Protein AF-A0A2A8BXL4-F1 (afdb_monomer)

Solvent-accessible surface area (backbone atoms only — not comparable to full-atom values): 6662 Å² total; per-residue (Å²): 136,81,82,76,71,49,46,79,41,78,58,90,95,38,39,34,41,18,35,60,95,62,76,35,41,74,44,56,43,81,43,79,57,96,92,36,41,37,40,16,32,60,93,62,76,15,30,50,45,57,43,79,42,78,59,90,93,39,39,36,39,16,33,60,94,62,78,19,32,52,44,52,44,79,40,78,60,90,96,37,39,37,40,15,34,60,93,64,78,20,31,51,45,55,42,82,42,80,56,97,91,45,68,33,41,17,32,70,88,68,87,21,34,50,77,51,115

Organism: NCBI:txid64104

InterPro domains:
  IPR018337 Cell wall/choline-binding repeat [PF01473] (6-20)
  IPR018337 Cell wall/choline-binding repeat [PF01473] (94-108)
  IPR018337 Cell wall/choline-binding repeat [PF19127] (28-74)

Radius of gyration: 16.77 Å; Cα contacts (8 Å, |Δi|>4): 230; c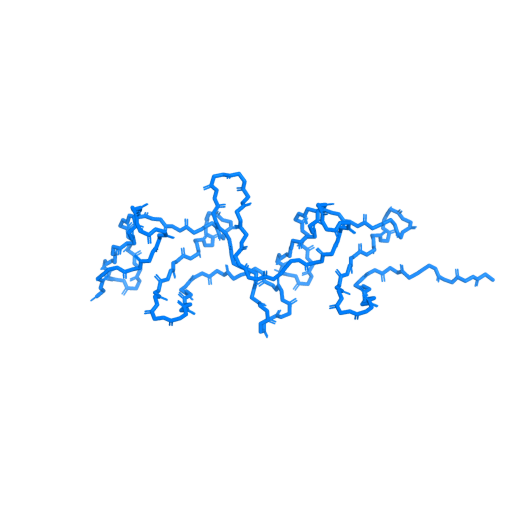hains: 1; bounding box: 46×26×51 Å

Mean predicted aligned error: 4.94 Å

Structure (mmCIF, N/CA/C/O backbone):
data_AF-A0A2A8BXL4-F1
#
_entry.id   AF-A0A2A8BXL4-F1
#
loop_
_atom_site.group_PDB
_atom_site.id
_atom_site.type_symbol
_atom_site.label_atom_id
_atom_site.label_alt_id
_atom_site.label_comp_id
_atom_site.label_asym_id
_atom_site.label_entity_id
_atom_site.label_seq_id
_atom_site.pdbx_PDB_ins_code
_atom_site.Cartn_x
_atom_site.Cartn_y
_atom_site.Cartn_z
_atom_site.occupancy
_atom_site.B_iso_or_equiv
_atom_site.auth_seq_id
_atom_site.auth_comp_id
_atom_site.auth_asym_id
_atom_site.auth_atom_id
_atom_site.pdbx_PDB_model_num
ATOM 1 N N . GLY A 1 1 ? 27.158 -4.144 -26.415 1.00 42.59 1 GLY A N 1
ATOM 2 C CA . GLY A 1 1 ? 26.021 -4.857 -25.809 1.00 42.59 1 GLY A CA 1
ATOM 3 C C . GLY A 1 1 ? 25.662 -4.141 -24.533 1.00 42.59 1 GLY A C 1
ATOM 4 O O . GLY A 1 1 ? 26.537 -4.004 -23.693 1.00 42.59 1 GLY A O 1
ATOM 5 N N . GLY A 1 2 ? 24.457 -3.581 -24.437 1.00 57.12 2 GLY A N 1
ATOM 6 C CA . GLY A 1 2 ? 24.004 -2.884 -23.232 1.00 57.12 2 GLY A CA 1
ATOM 7 C C . GLY A 1 2 ? 23.319 -3.870 -22.295 1.00 57.12 2 GLY A C 1
ATOM 8 O O . GLY A 1 2 ? 22.450 -4.612 -22.744 1.00 57.12 2 GLY A O 1
ATOM 9 N N . ALA A 1 3 ? 23.718 -3.898 -21.024 1.00 63.38 3 ALA A N 1
ATOM 10 C CA . ALA A 1 3 ? 22.975 -4.631 -20.007 1.00 63.38 3 ALA A CA 1
ATOM 11 C C . ALA A 1 3 ? 21.567 -4.023 -19.895 1.00 63.38 3 ALA A C 1
ATOM 13 O O . ALA A 1 3 ? 21.428 -2.805 -19.752 1.00 63.38 3 ALA A O 1
ATOM 14 N N . MET A 1 4 ? 20.527 -4.852 -20.009 1.00 73.25 4 MET A N 1
ATOM 15 C CA . MET A 1 4 ? 19.163 -4.412 -19.722 1.00 73.25 4 MET A CA 1
ATOM 16 C C . MET A 1 4 ? 19.070 -4.043 -18.244 1.00 73.25 4 MET A C 1
ATOM 18 O O . MET A 1 4 ? 19.580 -4.761 -17.387 1.00 73.25 4 MET A O 1
ATOM 22 N N . LYS A 1 5 ? 18.432 -2.910 -17.948 1.00 74.56 5 LYS A N 1
ATOM 23 C CA . LYS A 1 5 ? 18.159 -2.518 -16.569 1.00 74.56 5 LYS A CA 1
ATOM 24 C C . LYS A 1 5 ? 17.041 -3.414 -16.041 1.00 74.56 5 LYS A C 1
ATOM 26 O O . LYS A 1 5 ? 15.958 -3.432 -16.615 1.00 74.56 5 LYS A O 1
ATOM 31 N N . THR A 1 6 ? 17.322 -4.159 -14.987 1.00 85.62 6 THR A N 1
ATOM 32 C CA . THR A 1 6 ? 16.349 -4.950 -14.230 1.00 85.62 6 THR A CA 1
ATOM 33 C C . THR A 1 6 ? 16.171 -4.316 -12.849 1.00 85.62 6 THR A C 1
ATOM 35 O O . THR A 1 6 ? 16.920 -3.398 -12.504 1.00 85.62 6 THR A O 1
ATOM 38 N N . ASP A 1 7 ? 15.170 -4.759 -12.084 1.00 93.75 7 ASP A N 1
ATOM 39 C CA . ASP A 1 7 ? 14.817 -4.225 -10.759 1.00 93.75 7 ASP A CA 1
ATOM 40 C C . ASP A 1 7 ? 14.119 -2.845 -10.815 1.00 93.75 7 ASP A C 1
ATOM 42 O O . ASP A 1 7 ? 13.575 -2.423 -11.846 1.00 93.75 7 ASP A O 1
ATOM 46 N N . TRP A 1 8 ? 14.055 -2.157 -9.677 1.00 95.94 8 TRP A N 1
ATOM 47 C CA . TRP A 1 8 ? 13.452 -0.844 -9.531 1.00 95.94 8 TRP A CA 1
ATOM 48 C C . TRP A 1 8 ? 14.078 0.194 -10.470 1.00 95.94 8 TRP A C 1
ATOM 50 O O . TRP A 1 8 ? 15.280 0.476 -10.467 1.00 95.94 8 TRP A O 1
ATOM 60 N N . LEU A 1 9 ? 13.219 0.849 -11.241 1.00 95.50 9 LEU A N 1
ATOM 61 C CA . LEU A 1 9 ? 13.558 1.945 -12.131 1.00 95.50 9 LEU A CA 1
ATOM 62 C C . LEU A 1 9 ? 12.814 3.204 -11.693 1.00 95.50 9 LEU A C 1
ATOM 64 O O . LEU A 1 9 ? 11.594 3.276 -11.800 1.00 95.50 9 LEU A O 1
ATOM 68 N N . LYS A 1 10 ? 13.556 4.234 -11.285 1.00 95.69 10 LYS A N 1
ATOM 69 C CA . LYS A 1 10 ? 13.016 5.591 -11.184 1.00 95.69 10 LYS A CA 1
ATOM 70 C C . LYS A 1 10 ? 13.058 6.272 -12.551 1.00 95.69 10 LYS A C 1
ATOM 72 O O . LYS A 1 10 ? 14.127 6.358 -13.159 1.00 95.69 10 LYS A O 1
ATOM 77 N N . TYR A 1 11 ? 11.916 6.768 -13.015 1.00 94.50 11 TYR A N 1
ATOM 78 C CA . TYR A 1 11 ? 11.798 7.573 -14.229 1.00 94.50 11 TYR A CA 1
ATOM 79 C C . TYR A 1 11 ? 10.893 8.780 -13.9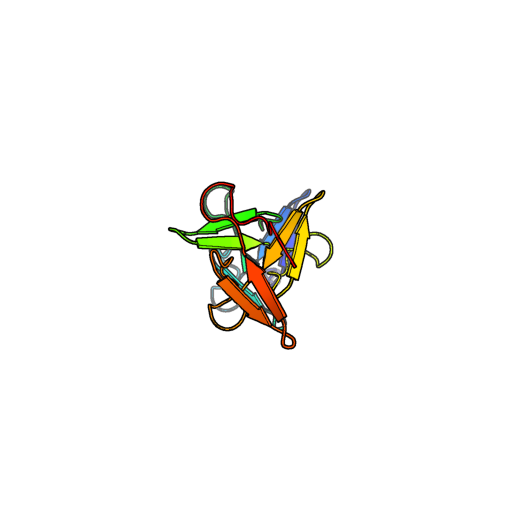58 1.00 94.50 11 TYR A C 1
ATOM 81 O O . TYR A 1 11 ? 9.695 8.639 -13.703 1.00 94.50 11 TYR A O 1
ATOM 89 N N . GLY A 1 12 ? 11.494 9.974 -13.978 1.00 94.94 12 GLY A N 1
ATOM 90 C CA . GLY A 1 12 ? 10.869 11.183 -13.444 1.00 94.94 12 GLY A CA 1
ATOM 91 C C . GLY A 1 12 ? 10.614 11.045 -11.941 1.00 94.94 12 GLY A C 1
ATOM 92 O O . GLY A 1 12 ? 11.511 10.681 -11.176 1.00 94.94 12 GLY A O 1
ATOM 93 N N . GLU A 1 13 ? 9.378 11.308 -11.528 1.00 94.25 13 GLU A N 1
ATOM 94 C CA . GLU A 1 13 ? 8.926 11.168 -10.137 1.00 94.25 13 GLU A CA 1
ATOM 95 C C . GLU A 1 13 ? 8.403 9.759 -9.817 1.00 94.25 13 GLU A C 1
ATOM 97 O O . GLU A 1 13 ? 8.238 9.410 -8.651 1.00 94.25 13 GLU A O 1
ATOM 102 N N . ASN A 1 14 ? 8.199 8.925 -10.841 1.00 96.69 14 ASN A N 1
ATOM 103 C CA . ASN A 1 14 ? 7.575 7.616 -10.703 1.00 96.69 14 ASN A CA 1
ATOM 104 C C . ASN A 1 14 ? 8.608 6.495 -10.575 1.00 96.69 14 ASN A C 1
ATOM 106 O O . ASN A 1 14 ? 9.682 6.527 -11.186 1.00 96.69 14 ASN A O 1
ATOM 110 N N . TRP A 1 15 ? 8.233 5.466 -9.821 1.00 97.94 15 TRP A N 1
ATOM 111 C CA . TRP A 1 15 ? 8.959 4.205 -9.735 1.00 97.94 15 TRP A CA 1
ATOM 112 C C . TRP A 1 15 ? 8.265 3.129 -10.557 1.00 97.94 15 TRP A C 1
ATOM 114 O O . TRP A 1 15 ? 7.044 3.079 -10.618 1.00 97.94 15 TRP A O 1
ATOM 124 N N . TYR A 1 16 ? 9.052 2.256 -11.165 1.00 97.56 16 TYR A N 1
ATOM 125 C CA . TYR A 1 16 ? 8.613 1.109 -11.949 1.00 97.56 16 TYR A CA 1
ATOM 126 C C . TYR A 1 16 ? 9.453 -0.095 -11.542 1.00 97.56 16 TYR A C 1
ATOM 128 O O 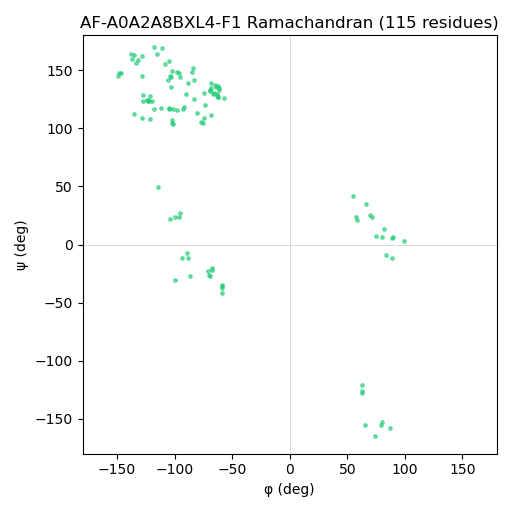. TYR A 1 16 ? 10.534 0.072 -10.978 1.00 97.56 16 TYR A O 1
ATOM 136 N N . TYR A 1 17 ? 8.997 -1.300 -11.868 1.00 97.25 17 TYR A N 1
ATOM 137 C CA . TYR A 1 17 ? 9.777 -2.512 -11.642 1.00 97.25 17 TYR A CA 1
ATOM 138 C C . TYR A 1 17 ? 9.969 -3.279 -12.948 1.00 97.25 17 TYR A C 1
ATOM 140 O O . TYR A 1 17 ? 8.985 -3.613 -13.615 1.00 97.25 17 TYR A O 1
ATOM 148 N N . LEU A 1 18 ? 11.226 -3.539 -13.313 1.00 95.62 18 LEU A N 1
ATOM 149 C CA . LEU A 1 18 ? 11.602 -4.287 -14.511 1.00 95.62 18 LEU A CA 1
ATOM 150 C C . LEU A 1 18 ? 11.976 -5.722 -14.125 1.00 95.62 18 LEU A C 1
ATOM 152 O O . LEU A 1 18 ? 12.933 -5.952 -13.389 1.00 95.62 18 LEU A O 1
ATOM 156 N N . ASP A 1 19 ? 11.206 -6.692 -14.609 1.00 90.81 19 ASP A N 1
ATOM 157 C CA . ASP A 1 19 ? 11.358 -8.102 -14.255 1.00 90.81 19 ASP A CA 1
ATOM 158 C C . ASP A 1 19 ? 12.484 -8.752 -15.056 1.00 90.81 19 ASP A C 1
ATOM 160 O O . ASP A 1 19 ? 12.389 -8.931 -16.272 1.00 90.81 19 ASP A O 1
ATOM 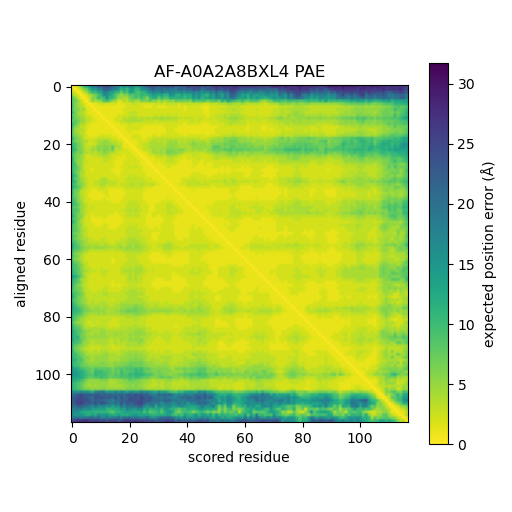164 N N . GLU A 1 20 ? 13.550 -9.128 -14.357 1.00 88.25 20 GLU A N 1
ATOM 165 C CA . GLU A 1 20 ? 14.696 -9.828 -14.930 1.00 88.25 20 GLU A CA 1
ATOM 166 C C . GLU A 1 20 ? 14.310 -11.157 -15.580 1.00 88.25 20 GLU A C 1
ATOM 168 O O . GLU A 1 20 ? 14.749 -11.446 -16.694 1.00 88.25 20 GLU A O 1
ATOM 173 N N . ALA A 1 21 ? 13.423 -11.930 -14.946 1.00 86.75 21 ALA A N 1
ATOM 174 C CA . ALA A 1 21 ? 12.985 -13.222 -15.468 1.00 86.75 21 ALA A CA 1
ATOM 175 C C . ALA A 1 21 ? 12.153 -13.081 -16.753 1.00 86.75 21 ALA A C 1
ATOM 177 O O . ALA A 1 21 ? 12.041 -14.030 -17.529 1.00 86.75 21 ALA A O 1
ATOM 178 N N . ALA A 1 22 ? 11.597 -11.892 -17.000 1.00 86.69 22 ALA A N 1
ATOM 179 C CA . ALA A 1 22 ? 10.862 -11.550 -18.211 1.00 86.69 22 ALA A CA 1
ATOM 180 C C . ALA A 1 22 ? 11.679 -10.668 -19.175 1.00 86.69 22 ALA A C 1
ATOM 182 O O . ALA A 1 22 ? 11.103 -9.952 -19.994 1.00 86.69 22 ALA A O 1
ATOM 183 N N . GLY A 1 23 ? 13.013 -10.682 -19.074 1.00 85.62 23 GLY A N 1
ATOM 184 C CA . GLY A 1 23 ? 13.889 -9.939 -19.982 1.00 85.62 23 GLY A CA 1
ATOM 185 C C . GLY A 1 23 ? 13.760 -8.418 -19.852 1.00 85.62 23 GLY A C 1
ATOM 186 O O . GLY A 1 23 ? 13.831 -7.707 -20.850 1.00 85.62 23 GLY A O 1
ATOM 187 N N . GLY A 1 24 ? 13.516 -7.913 -18.640 1.00 86.62 24 GLY A N 1
ATOM 188 C CA . GLY A 1 24 ? 13.348 -6.485 -18.363 1.00 86.62 24 GLY A CA 1
ATOM 189 C C . GLY A 1 24 ? 11.947 -5.949 -18.665 1.00 86.62 24 GLY A C 1
ATOM 190 O O . GLY A 1 24 ? 11.758 -4.733 -18.705 1.00 86.62 24 GLY A O 1
ATOM 191 N N . ALA A 1 25 ? 10.952 -6.818 -18.878 1.00 90.19 25 ALA A N 1
ATOM 192 C CA . ALA A 1 25 ? 9.571 -6.382 -19.043 1.00 90.19 25 ALA A CA 1
ATOM 193 C C . ALA A 1 25 ? 9.058 -5.690 -17.769 1.00 90.19 25 ALA A C 1
ATOM 195 O O . ALA A 1 25 ? 9.269 -6.152 -16.646 1.00 90.19 25 ALA A O 1
ATOM 196 N N . MET A 1 26 ? 8.353 -4.576 -17.946 1.00 94.00 26 MET A N 1
ATOM 197 C CA . MET A 1 26 ? 7.770 -3.824 -16.838 1.00 94.00 26 MET A CA 1
ATOM 198 C C . MET A 1 26 ? 6.617 -4.600 -16.190 1.00 94.00 26 MET A C 1
ATOM 200 O O . MET A 1 26 ? 5.713 -5.076 -16.879 1.00 94.00 26 MET A O 1
ATOM 204 N N . LYS A 1 27 ? 6.621 -4.693 -14.857 1.00 96.38 27 LYS A N 1
ATOM 205 C CA . LYS A 1 27 ? 5.548 -5.334 -14.086 1.00 96.38 27 LYS A CA 1
ATOM 206 C C . LYS A 1 27 ? 4.389 -4.386 -13.813 1.00 96.38 27 LYS A C 1
ATOM 208 O O . LYS A 1 27 ? 4.559 -3.181 -13.651 1.00 96.38 27 LYS A O 1
ATOM 213 N N . THR A 1 28 ? 3.210 -4.979 -13.678 1.00 97.50 28 THR A N 1
ATOM 214 C CA . THR A 1 28 ? 1.982 -4.337 -13.202 1.00 97.50 28 THR A CA 1
ATOM 215 C C . THR A 1 28 ? 1.308 -5.229 -12.159 1.00 97.50 28 THR A C 1
ATOM 217 O O . THR A 1 28 ? 1.477 -6.448 -12.192 1.00 97.50 28 THR A O 1
ATOM 220 N N . GLY A 1 29 ? 0.499 -4.643 -11.281 1.00 98.00 29 GLY A N 1
ATOM 221 C CA . GLY A 1 29 ? -0.194 -5.325 -10.192 1.00 98.00 29 GLY A CA 1
ATOM 222 C C . GLY A 1 29 ? 0.646 -5.432 -8.920 1.00 98.00 29 GLY A C 1
ATOM 223 O O . GLY A 1 29 ? 1.569 -4.651 -8.693 1.00 98.00 29 GLY A O 1
ATOM 224 N N . TRP A 1 30 ? 0.300 -6.394 -8.067 1.00 98.00 30 TRP A N 1
ATOM 225 C CA . TRP A 1 30 ? 1.021 -6.659 -6.825 1.00 98.00 30 TRP A CA 1
ATOM 226 C C . TRP A 1 30 ? 2.418 -7.229 -7.090 1.00 98.00 30 TRP A C 1
ATOM 228 O O . TRP A 1 30 ? 2.582 -8.169 -7.867 1.00 98.00 30 TRP A O 1
ATOM 238 N N . LEU A 1 31 ? 3.413 -6.695 -6.389 1.00 97.69 31 LEU A N 1
ATOM 239 C CA . LEU A 1 31 ? 4.804 -7.134 -6.435 1.00 97.69 31 LEU A CA 1
ATOM 240 C C . LEU A 1 31 ? 5.301 -7.402 -5.018 1.00 97.69 31 LEU A C 1
ATOM 242 O O . LEU A 1 31 ? 5.207 -6.525 -4.163 1.00 97.69 31 LEU A O 1
ATOM 246 N N . LYS A 1 32 ? 5.884 -8.580 -4.786 1.00 96.75 32 LYS A N 1
ATOM 247 C CA . LYS A 1 32 ? 6.629 -8.875 -3.560 1.00 96.75 32 LYS A CA 1
ATOM 248 C C . LYS A 1 32 ? 8.121 -8.850 -3.860 1.00 96.75 32 LYS A C 1
ATOM 250 O O . LYS A 1 32 ? 8.600 -9.675 -4.630 1.00 96.75 32 LYS A O 1
ATOM 255 N N . THR A 1 33 ? 8.850 -7.929 -3.244 1.00 95.06 33 THR A N 1
ATOM 256 C CA . THR A 1 33 ? 10.310 -7.820 -3.370 1.00 95.06 33 THR A CA 1
ATOM 257 C C . THR A 1 33 ? 10.906 -7.281 -2.073 1.00 95.06 33 THR A C 1
ATOM 259 O O . THR A 1 33 ? 10.240 -6.555 -1.339 1.00 95.06 33 THR A O 1
ATOM 262 N N . GLY A 1 34 ? 12.126 -7.699 -1.726 1.00 93.00 34 GLY A N 1
ATOM 263 C CA . GLY A 1 34 ? 12.786 -7.268 -0.484 1.00 93.00 34 GLY A CA 1
ATOM 264 C C . GLY A 1 34 ? 12.006 -7.585 0.803 1.00 93.00 34 GLY A C 1
ATOM 265 O O . GLY A 1 34 ? 12.173 -6.900 1.803 1.00 93.00 34 GLY A O 1
ATOM 266 N N . GLY A 1 35 ? 11.116 -8.584 0.776 1.00 94.88 35 GLY A N 1
ATOM 267 C CA . GLY A 1 35 ? 10.240 -8.931 1.903 1.00 94.88 35 GLY A CA 1
ATOM 268 C C . GLY A 1 35 ? 8.952 -8.102 2.013 1.00 94.88 35 GLY A C 1
ATOM 269 O O . GLY A 1 35 ? 8.058 -8.500 2.757 1.00 94.88 35 GLY A O 1
ATOM 270 N N . SER A 1 36 ? 8.806 -7.039 1.222 1.00 97.38 36 SER A N 1
ATOM 271 C CA . SER A 1 36 ? 7.661 -6.123 1.247 1.00 97.38 36 SER A CA 1
ATOM 272 C C . SER A 1 36 ? 6.766 -6.285 0.019 1.00 97.38 36 SER A C 1
ATOM 274 O O . SER A 1 36 ? 7.203 -6.741 -1.040 1.00 97.38 36 SER A O 1
ATOM 276 N N . TRP A 1 37 ? 5.495 -5.909 0.166 1.00 98.44 37 TRP A N 1
ATOM 277 C CA . TRP A 1 37 ? 4.545 -5.823 -0.942 1.00 98.44 37 TRP A CA 1
ATOM 278 C C . TRP A 1 37 ? 4.464 -4.397 -1.480 1.00 98.44 37 TRP A C 1
ATOM 280 O O . TRP A 1 37 ? 4.503 -3.446 -0.711 1.00 98.44 37 TRP A O 1
ATOM 290 N N . TYR A 1 38 ? 4.303 -4.266 -2.789 1.00 98.56 38 TYR A N 1
ATOM 291 C CA . TYR A 1 38 ? 4.144 -3.012 -3.518 1.00 98.56 38 TYR A CA 1
ATOM 292 C C . TYR A 1 38 ? 3.048 -3.182 -4.567 1.00 98.56 38 TYR A C 1
ATOM 294 O O . TYR A 1 38 ? 2.698 -4.309 -4.931 1.00 98.56 38 TYR A O 1
ATOM 302 N N . TYR A 1 39 ? 2.536 -2.071 -5.092 1.00 98.56 39 TYR A N 1
ATOM 303 C CA . TYR A 1 39 ? 1.543 -2.099 -6.160 1.00 98.56 39 TYR A CA 1
ATOM 304 C C . TYR A 1 39 ? 1.970 -1.229 -7.342 1.00 98.56 39 TYR A C 1
ATOM 306 O O . TYR A 1 39 ? 2.211 -0.035 -7.181 1.00 98.56 39 TYR A O 1
ATOM 314 N N . LEU A 1 40 ? 2.049 -1.832 -8.528 1.00 98.44 40 LEU A N 1
ATOM 315 C CA . LEU A 1 40 ? 2.398 -1.185 -9.790 1.00 98.44 40 LEU A CA 1
ATOM 316 C C . LEU A 1 40 ? 1.107 -0.955 -10.574 1.00 98.44 40 LEU A C 1
ATOM 318 O O . LEU A 1 40 ? 0.489 -1.895 -11.074 1.00 98.44 40 LEU A O 1
ATOM 322 N N . ASP A 1 41 ? 0.656 0.289 -10.658 1.00 97.56 41 ASP A N 1
ATOM 323 C CA . ASP A 1 41 ? -0.668 0.615 -11.168 1.00 97.56 41 ASP A CA 1
ATOM 324 C C . ASP A 1 41 ? -0.725 0.478 -12.695 1.00 97.56 41 ASP A C 1
ATOM 326 O O . ASP A 1 41 ? -0.174 1.288 -13.441 1.00 97.56 41 ASP A O 1
ATOM 330 N N . ALA A 1 42 ? -1.428 -0.551 -13.174 1.00 95.94 42 ALA A N 1
ATOM 331 C CA . ALA A 1 42 ? -1.617 -0.791 -14.601 1.00 95.94 42 ALA A CA 1
ATOM 332 C C . ALA A 1 42 ? -2.306 0.389 -15.316 1.00 95.94 42 ALA A C 1
ATOM 334 O O . ALA A 1 42 ? -1.948 0.700 -16.453 1.00 95.94 42 ALA A O 1
ATOM 335 N N . ALA A 1 43 ? -3.240 1.086 -14.655 1.00 95.69 43 ALA A N 1
ATOM 336 C CA . ALA A 1 43 ? -3.910 2.256 -15.224 1.00 95.69 43 ALA A CA 1
ATOM 337 C C . ALA A 1 43 ? -2.951 3.452 -15.356 1.00 95.69 43 ALA A C 1
ATOM 339 O O . ALA A 1 43 ? -3.090 4.264 -16.271 1.00 95.69 43 ALA A O 1
ATOM 340 N N . ALA A 1 44 ? -1.923 3.512 -14.504 1.00 95.88 44 ALA A N 1
ATOM 341 C CA . ALA A 1 44 ? -0.826 4.474 -14.575 1.00 95.88 44 ALA A CA 1
ATOM 342 C C . ALA A 1 44 ? 0.410 3.915 -15.306 1.00 95.88 44 ALA A C 1
ATOM 344 O O . ALA A 1 44 ? 1.534 4.337 -15.042 1.00 95.88 44 ALA A O 1
ATOM 345 N N . ARG A 1 45 ? 0.216 2.965 -16.234 1.00 95.88 45 ARG A N 1
ATOM 346 C CA . ARG A 1 45 ? 1.295 2.353 -17.031 1.00 95.88 45 ARG A CA 1
ATOM 347 C C . ARG A 1 45 ? 2.414 1.755 -16.167 1.00 95.88 45 ARG A C 1
ATOM 349 O O . ARG A 1 45 ? 3.583 1.913 -16.485 1.00 95.88 45 ARG A O 1
ATOM 356 N N . GLY A 1 46 ? 2.062 1.076 -15.078 1.00 96.62 46 GLY A N 1
ATOM 357 C CA . GLY A 1 46 ? 3.002 0.386 -14.190 1.00 96.62 46 GLY A CA 1
ATOM 358 C C . GLY A 1 46 ? 3.721 1.282 -13.184 1.00 96.62 46 GLY A C 1
ATOM 359 O O . GLY A 1 46 ? 4.598 0.787 -12.478 1.00 96.62 46 GLY A O 1
ATOM 360 N N . ALA A 1 47 ? 3.359 2.565 -13.085 1.00 98.12 47 ALA A N 1
ATOM 361 C CA . ALA A 1 47 ? 3.888 3.432 -12.041 1.00 98.12 47 ALA A CA 1
ATOM 362 C C . ALA A 1 47 ? 3.499 2.895 -10.654 1.00 98.12 47 ALA A C 1
ATOM 364 O O . ALA A 1 47 ? 2.350 2.525 -10.405 1.00 98.12 47 ALA A O 1
ATOM 365 N N . MET A 1 48 ? 4.465 2.840 -9.744 1.00 98.50 48 MET A N 1
ATOM 366 C CA . MET A 1 48 ? 4.264 2.407 -8.370 1.00 98.50 48 MET A CA 1
ATOM 367 C C . MET A 1 48 ? 3.312 3.363 -7.660 1.00 98.50 48 MET A C 1
ATOM 369 O O . MET A 1 48 ? 3.511 4.577 -7.657 1.00 98.50 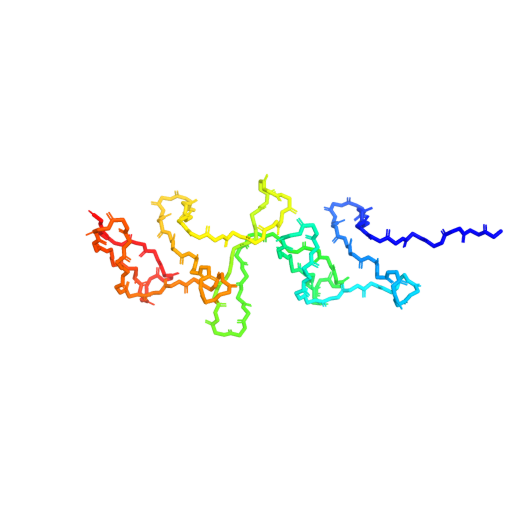48 MET A O 1
ATOM 373 N N . LYS A 1 49 ? 2.289 2.801 -7.025 1.00 98.31 49 LYS A N 1
ATOM 374 C CA . LYS A 1 49 ? 1.304 3.547 -6.254 1.00 98.31 49 LYS A CA 1
ATOM 375 C C . LYS A 1 49 ? 1.753 3.711 -4.802 1.00 98.31 49 LYS A C 1
ATOM 377 O O . LYS A 1 49 ? 2.200 2.752 -4.180 1.00 98.31 49 LYS A O 1
ATOM 382 N N . THR A 1 50 ? 1.532 4.898 -4.248 1.00 98.19 50 THR A N 1
ATOM 383 C CA . THR A 1 50 ? 1.575 5.179 -2.806 1.00 98.19 50 THR A CA 1
ATOM 384 C C . THR A 1 50 ? 0.185 5.588 -2.294 1.00 98.19 50 THR A C 1
ATOM 386 O O . THR A 1 50 ? -0.725 5.892 -3.075 1.00 98.19 50 THR A O 1
ATOM 389 N N . GLY A 1 51 ? -0.005 5.556 -0.975 1.00 97.75 51 GLY A N 1
ATOM 390 C CA . GLY A 1 51 ? -1.256 5.896 -0.301 1.00 97.75 51 GLY A CA 1
ATOM 391 C C . GLY A 1 51 ? -2.305 4.782 -0.336 1.00 97.75 51 GLY A C 1
ATOM 392 O O . GLY A 1 51 ? -1.992 3.595 -0.428 1.00 97.75 51 GLY A O 1
ATOM 393 N N . TRP A 1 52 ? -3.577 5.166 -0.225 1.00 97.50 52 TRP A N 1
ATOM 394 C CA . TRP A 1 52 ? -4.694 4.223 -0.219 1.00 97.50 52 TRP A CA 1
ATOM 395 C C . TRP A 1 52 ? -4.903 3.567 -1.589 1.00 97.50 52 TRP A C 1
ATOM 397 O O . TRP A 1 52 ? -4.978 4.230 -2.628 1.00 97.50 52 TRP A O 1
ATOM 407 N N . LEU A 1 53 ? -5.068 2.248 -1.579 1.00 97.38 53 LEU A N 1
ATOM 408 C CA . LEU A 1 53 ? -5.404 1.432 -2.738 1.00 97.38 53 LEU A CA 1
ATOM 409 C C . LEU A 1 53 ? -6.681 0.652 -2.456 1.00 97.38 53 LEU A C 1
ATOM 411 O O . LEU A 1 53 ? -6.733 -0.142 -1.520 1.00 97.38 53 LEU A O 1
ATOM 415 N N . LYS A 1 54 ? -7.679 0.815 -3.323 1.00 95.94 54 LYS A N 1
ATOM 416 C CA . LYS A 1 54 ? -8.813 -0.102 -3.399 1.00 95.94 54 LYS A CA 1
ATOM 417 C C . LYS A 1 54 ? -8.510 -1.175 -4.437 1.00 95.94 54 LYS A C 1
ATOM 419 O O . LYS A 1 54 ? -8.376 -0.861 -5.617 1.00 95.94 54 LYS A O 1
ATOM 424 N N . TYR A 1 55 ? -8.419 -2.428 -4.007 1.00 94.69 55 TYR A N 1
ATOM 425 C CA . TYR A 1 55 ? -8.223 -3.578 -4.886 1.00 94.69 55 TYR A CA 1
ATOM 426 C C . TYR A 1 55 ? -9.386 -4.556 -4.688 1.00 94.69 55 TYR A C 1
ATOM 428 O O . TYR A 1 55 ? -9.530 -5.183 -3.637 1.00 94.69 55 TYR A O 1
ATOM 436 N N . GLY A 1 56 ? -10.271 -4.630 -5.687 1.00 92.94 56 GLY A N 1
ATOM 437 C CA . GLY A 1 56 ? -11.565 -5.298 -5.549 1.00 92.94 56 GLY A CA 1
ATOM 438 C C . GLY A 1 56 ? -12.442 -4.606 -4.498 1.00 92.94 56 GLY A C 1
ATOM 439 O O . GLY A 1 56 ? -12.762 -3.421 -4.619 1.00 92.94 56 GLY A O 1
ATOM 440 N N . VAL A 1 57 ? -12.832 -5.352 -3.464 1.00 91.69 57 VAL A N 1
ATOM 441 C CA . VAL A 1 57 ? -13.633 -4.845 -2.333 1.00 91.69 57 VAL A CA 1
ATOM 442 C C . VAL A 1 57 ? -12.784 -4.386 -1.145 1.00 91.69 57 VAL A C 1
ATOM 444 O O . VAL A 1 57 ? -13.307 -3.735 -0.244 1.00 91.69 57 VAL A O 1
ATOM 447 N N . SER A 1 58 ? -11.488 -4.697 -1.151 1.00 94.69 58 SER A N 1
ATOM 448 C CA . SER A 1 58 ? -10.587 -4.465 -0.024 1.00 94.69 58 SER A CA 1
ATOM 449 C C . SER A 1 58 ? -9.781 -3.183 -0.199 1.00 94.69 58 SER A C 1
ATOM 451 O O . SER A 1 58 ? -9.431 -2.792 -1.317 1.00 94.69 58 SER A O 1
ATOM 453 N N . TRP A 1 59 ? -9.458 -2.549 0.926 1.00 97.25 59 TRP A N 1
ATOM 454 C CA . TRP A 1 59 ? -8.553 -1.404 0.986 1.00 97.25 59 TRP A CA 1
ATOM 455 C C . TRP A 1 59 ? -7.192 -1.818 1.535 1.00 97.25 59 TRP A C 1
ATOM 457 O O . TRP A 1 59 ? -7.112 -2.665 2.416 1.00 97.25 59 TRP A O 1
ATOM 467 N N . TYR A 1 60 ? -6.140 -1.194 1.025 1.00 98.19 60 TYR A N 1
ATOM 468 C CA . TYR A 1 60 ? -4.749 -1.388 1.417 1.00 98.19 60 TYR A CA 1
ATOM 469 C C . TYR A 1 60 ? -4.075 -0.024 1.517 1.00 98.19 60 TYR A C 1
ATOM 471 O O . TYR A 1 60 ? -4.535 0.943 0.902 1.00 98.19 60 TYR A O 1
ATOM 479 N N . TYR A 1 61 ? -2.965 0.050 2.243 1.00 98.44 61 TYR A N 1
ATOM 480 C CA . TYR A 1 61 ? -2.176 1.273 2.343 1.00 98.44 61 TYR A CA 1
ATOM 481 C C . TYR A 1 61 ? -0.728 1.022 1.931 1.00 98.44 61 TYR A C 1
ATOM 483 O O . TYR A 1 61 ? -0.073 0.143 2.486 1.00 98.44 61 TYR A O 1
ATOM 491 N N . LEU A 1 62 ? -0.240 1.788 0.956 1.00 98.56 62 LEU A N 1
ATOM 492 C CA . LEU A 1 62 ? 1.127 1.749 0.444 1.00 98.56 62 LEU A CA 1
ATOM 493 C C . LEU A 1 62 ? 1.885 2.931 1.055 1.00 98.56 62 LEU A C 1
ATOM 495 O O . LEU A 1 62 ? 1.659 4.083 0.688 1.00 98.56 62 LEU A O 1
ATOM 499 N N . ASP A 1 63 ? 2.733 2.658 2.040 1.00 97.88 63 ASP A N 1
ATOM 500 C CA . ASP A 1 63 ? 3.333 3.672 2.902 1.00 97.88 63 ASP A CA 1
ATOM 501 C C . ASP A 1 63 ? 4.445 4.428 2.168 1.00 97.88 63 ASP A C 1
ATOM 503 O O . ASP A 1 63 ? 5.545 3.918 1.963 1.00 97.88 63 ASP A O 1
ATOM 507 N N . GLU A 1 64 ? 4.153 5.662 1.756 1.00 96.00 64 GLU A N 1
ATOM 508 C CA . GLU A 1 64 ? 5.099 6.529 1.049 1.00 96.00 64 GLU A CA 1
ATOM 509 C C . GLU A 1 64 ? 6.369 6.798 1.864 1.00 96.00 64 GLU A C 1
ATOM 511 O O . GLU A 1 64 ? 7.468 6.776 1.309 1.00 96.00 64 GLU A O 1
ATOM 516 N N . ALA A 1 65 ? 6.246 6.955 3.188 1.00 95.75 65 ALA A N 1
ATOM 517 C CA . ALA A 1 65 ? 7.397 7.149 4.069 1.00 95.75 65 ALA A CA 1
ATOM 518 C C . ALA A 1 65 ? 8.287 5.895 4.145 1.00 95.75 65 ALA A C 1
ATOM 520 O O . ALA A 1 65 ? 9.474 6.000 4.447 1.00 95.75 65 ALA A O 1
ATOM 521 N N . ALA A 1 66 ? 7.733 4.721 3.821 1.00 96.12 66 ALA A N 1
ATOM 522 C CA . ALA A 1 66 ? 8.454 3.459 3.670 1.00 96.12 66 ALA A CA 1
ATOM 523 C C . ALA A 1 66 ? 8.740 3.105 2.194 1.00 96.12 66 ALA A C 1
ATOM 525 O O . ALA A 1 66 ? 8.901 1.933 1.848 1.00 96.12 66 ALA A O 1
ATOM 526 N N . GLY A 1 67 ? 8.771 4.101 1.301 1.00 96.19 67 GLY A N 1
ATOM 527 C CA . GLY A 1 67 ? 9.091 3.903 -0.115 1.00 96.19 67 GLY A CA 1
ATOM 528 C C . GLY A 1 67 ? 8.016 3.151 -0.905 1.00 96.19 67 GLY A C 1
ATOM 52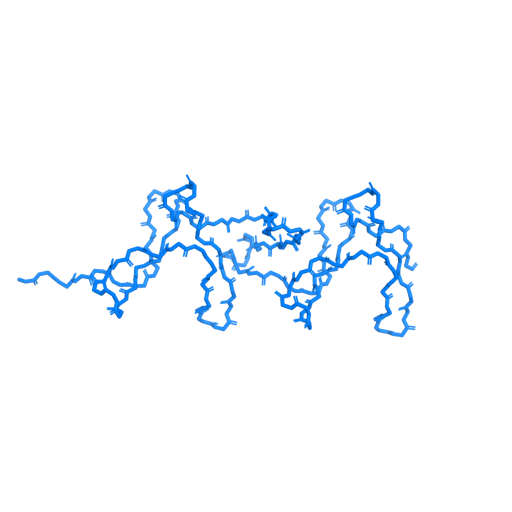9 O O . GLY A 1 67 ? 8.334 2.504 -1.896 1.00 96.19 67 GLY A O 1
ATOM 530 N N . GLY A 1 68 ? 6.757 3.202 -0.464 1.00 97.50 68 GLY A N 1
ATOM 531 C CA . GLY A 1 68 ? 5.619 2.531 -1.098 1.00 97.50 68 GLY A CA 1
ATOM 532 C C . GLY A 1 68 ? 5.364 1.104 -0.613 1.00 97.50 68 GLY A C 1
ATOM 533 O O . GLY A 1 68 ? 4.479 0.436 -1.150 1.00 97.50 68 GLY A O 1
ATOM 534 N N . ALA A 1 69 ? 6.102 0.630 0.396 1.00 98.31 69 ALA A N 1
ATOM 535 C CA . ALA A 1 69 ? 5.859 -0.677 0.993 1.00 98.31 69 ALA A CA 1
ATOM 536 C C . ALA A 1 69 ? 4.454 -0.742 1.619 1.00 98.31 69 ALA A C 1
ATOM 538 O O . ALA A 1 69 ? 4.021 0.169 2.326 1.00 98.31 69 ALA A O 1
ATOM 539 N N . MET A 1 70 ? 3.734 -1.832 1.372 1.00 98.56 70 MET A N 1
ATOM 540 C CA . MET A 1 70 ? 2.411 -2.065 1.935 1.00 98.56 70 MET A CA 1
ATOM 541 C C . MET A 1 70 ? 2.498 -2.149 3.457 1.00 98.56 70 MET A C 1
ATOM 543 O O . MET A 1 70 ? 3.257 -2.946 4.011 1.00 98.56 70 MET A O 1
ATOM 547 N N . LYS A 1 71 ? 1.681 -1.345 4.128 1.00 98.25 71 LYS A N 1
ATOM 548 C CA . LYS A 1 71 ? 1.593 -1.303 5.579 1.00 98.25 71 LYS A CA 1
ATOM 549 C C . LYS A 1 71 ? 0.671 -2.397 6.106 1.00 98.25 71 LYS A C 1
ATOM 551 O O . LYS A 1 71 ? -0.393 -2.648 5.544 1.00 98.25 71 LYS A O 1
ATOM 556 N N . THR A 1 72 ? 1.057 -2.981 7.231 1.00 97.88 72 THR A N 1
ATOM 557 C CA . THR A 1 72 ? 0.193 -3.800 8.085 1.00 97.88 72 THR A CA 1
ATOM 558 C C . THR A 1 72 ? 0.068 -3.165 9.469 1.00 97.88 72 THR A C 1
ATOM 560 O O . THR A 1 72 ? 0.789 -2.222 9.795 1.00 97.88 72 THR A O 1
ATOM 563 N N . ASP A 1 73 ? -0.850 -3.692 10.274 1.00 97.00 73 ASP A N 1
ATOM 564 C CA . ASP A 1 73 ? -1.196 -3.230 11.616 1.00 97.00 73 ASP A CA 1
ATOM 565 C C . ASP A 1 73 ? -1.827 -1.832 11.644 1.00 97.00 73 ASP A C 1
ATOM 567 O O . ASP A 1 73 ? -2.513 -1.413 10.708 1.00 97.00 73 ASP A O 1
ATOM 571 N N . TRP A 1 74 ? -1.699 -1.143 12.776 1.00 96.50 74 TRP A N 1
ATOM 572 C CA . TRP A 1 74 ? -2.304 0.157 12.997 1.00 96.50 74 TRP A CA 1
ATOM 573 C C . TRP A 1 74 ? -1.701 1.223 12.079 1.00 96.50 74 TRP A C 1
ATOM 575 O O . TRP A 1 74 ? -0.487 1.426 12.012 1.00 96.50 74 TRP A O 1
ATOM 585 N N . LEU A 1 75 ? -2.581 1.966 11.418 1.00 96.25 75 LEU A N 1
ATOM 586 C CA . LEU A 1 75 ? -2.255 3.131 10.611 1.00 96.25 75 LEU A CA 1
ATOM 587 C C . LEU A 1 75 ? -2.967 4.348 11.183 1.00 96.25 75 LEU A C 1
ATOM 589 O O . LEU A 1 75 ? -4.194 4.374 11.239 1.00 96.25 75 LEU A O 1
ATOM 593 N N . LYS A 1 76 ? -2.203 5.386 11.523 1.00 94.31 76 LYS A N 1
ATOM 594 C CA . LYS A 1 76 ? -2.748 6.725 11.730 1.00 94.31 76 LYS A CA 1
ATOM 595 C C . LYS A 1 76 ? -2.686 7.491 10.413 1.00 94.31 76 LYS A C 1
ATOM 597 O O . LYS A 1 76 ? -1.597 7.713 9.890 1.00 94.31 76 LYS A O 1
ATOM 602 N N . TYR A 1 77 ? -3.837 7.891 9.888 1.00 91.69 77 TYR A N 1
ATOM 603 C CA . TYR A 1 77 ? -3.940 8.692 8.670 1.00 91.69 77 TYR A CA 1
ATOM 604 C C . TYR A 1 77 ? -4.816 9.917 8.948 1.00 91.69 77 TYR A C 1
ATOM 606 O O . TYR A 1 77 ? -6.025 9.801 9.171 1.00 91.69 77 TYR A O 1
ATOM 614 N N . GLY A 1 78 ? -4.182 11.093 8.989 1.00 89.62 78 GLY A N 1
ATOM 615 C CA . GLY A 1 78 ? -4.789 12.306 9.534 1.00 89.62 78 GLY A CA 1
ATOM 616 C C . GLY A 1 78 ? -5.112 12.141 11.023 1.00 89.62 78 GLY A C 1
ATOM 617 O O . GLY A 1 78 ? -4.253 11.764 11.824 1.00 89.62 78 GLY A O 1
ATOM 618 N N . GLU A 1 79 ? -6.364 12.398 11.388 1.00 90.31 79 GLU A N 1
ATOM 619 C CA . GLU A 1 79 ? -6.873 12.249 12.760 1.00 90.31 79 GLU A CA 1
ATOM 620 C C . GLU A 1 79 ? -7.422 10.842 13.053 1.00 90.31 79 GLU A C 1
ATOM 622 O O . GLU A 1 79 ? -7.729 10.521 14.198 1.00 90.31 79 GLU A O 1
ATOM 627 N N . ASN A 1 80 ? -7.515 9.986 12.033 1.00 91.31 80 ASN A N 1
ATOM 628 C CA . ASN A 1 80 ? -8.177 8.690 12.119 1.00 91.31 80 ASN A CA 1
ATOM 629 C C . ASN A 1 80 ? -7.179 7.536 12.248 1.00 91.31 80 ASN A C 1
ATOM 631 O O . ASN A 1 80 ? -6.082 7.569 11.683 1.00 91.31 80 ASN A O 1
ATOM 635 N N . TRP A 1 81 ? -7.606 6.482 12.943 1.00 94.38 81 TRP A N 1
ATOM 636 C CA . TRP A 1 81 ? -6.892 5.210 13.023 1.00 94.38 81 TRP A CA 1
ATOM 637 C C . TRP A 1 81 ? -7.577 4.143 12.177 1.00 94.38 81 TRP A C 1
ATOM 639 O O . TRP A 1 81 ? -8.797 4.056 12.158 1.00 94.38 81 TRP A O 1
ATOM 649 N N . TYR A 1 82 ? -6.786 3.312 11.515 1.00 95.75 82 TYR A N 1
ATOM 650 C CA . TYR A 1 82 ? -7.225 2.181 10.705 1.00 95.75 82 TYR A CA 1
ATOM 651 C C . TYR A 1 82 ? -6.398 0.958 11.088 1.00 95.75 82 TYR A C 1
ATOM 653 O O . TYR A 1 82 ? -5.290 1.098 11.609 1.00 95.75 82 TYR A O 1
ATOM 661 N N . TYR A 1 83 ? -6.906 -0.237 10.798 1.00 96.88 83 TYR A N 1
ATOM 662 C CA . TYR A 1 83 ? -6.160 -1.474 11.012 1.00 96.88 83 TYR A CA 1
ATOM 663 C C . TYR A 1 83 ? -6.027 -2.260 9.710 1.00 96.88 83 TYR A C 1
ATOM 665 O O . TYR A 1 83 ? -7.035 -2.591 9.085 1.00 96.88 83 TYR A O 1
ATOM 673 N N . LEU A 1 84 ? -4.789 -2.552 9.311 1.00 97.50 84 LEU A N 1
ATOM 674 C CA . LEU A 1 84 ? -4.440 -3.309 8.112 1.00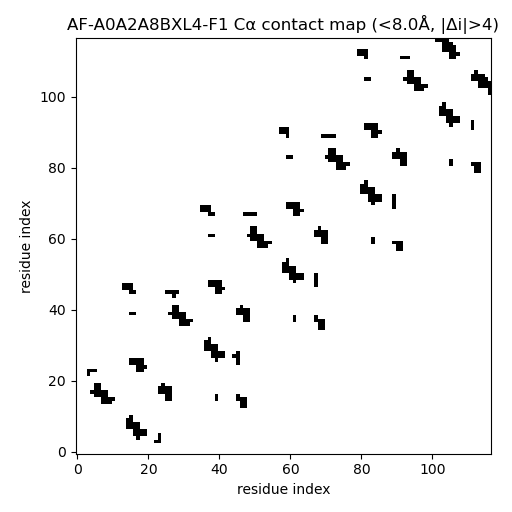 97.50 84 LEU A CA 1
ATOM 675 C C . LEU A 1 84 ? -4.058 -4.731 8.536 1.00 97.50 84 LEU A C 1
ATOM 677 O O . LEU A 1 84 ? -2.992 -4.966 9.098 1.00 97.50 84 LEU A O 1
ATOM 681 N N . ASP A 1 85 ? -4.944 -5.693 8.310 1.00 96.38 85 ASP A N 1
ATOM 682 C CA . ASP A 1 85 ? -4.837 -7.030 8.888 1.00 96.38 85 ASP A CA 1
ATOM 683 C C . ASP A 1 85 ? -3.794 -7.876 8.140 1.00 96.38 85 ASP A C 1
ATOM 685 O O . ASP A 1 85 ? -4.034 -8.356 7.030 1.00 96.38 85 ASP A O 1
ATOM 689 N N . ALA A 1 86 ? -2.625 -8.077 8.758 1.00 94.75 86 ALA A N 1
ATOM 690 C CA . ALA A 1 86 ? -1.540 -8.877 8.191 1.00 94.75 86 ALA A CA 1
ATOM 691 C C . ALA A 1 86 ? -1.966 -10.327 7.893 1.00 94.75 86 ALA A C 1
ATOM 693 O O . ALA A 1 86 ? -1.553 -10.890 6.877 1.00 94.75 86 ALA A O 1
ATOM 694 N N . ALA A 1 87 ? -2.824 -10.922 8.732 1.00 94.69 87 ALA A N 1
ATOM 695 C CA . ALA A 1 87 ? -3.326 -12.281 8.531 1.00 94.69 87 ALA A CA 1
ATOM 696 C C . ALA A 1 87 ? -4.308 -12.367 7.349 1.00 94.69 87 ALA A C 1
ATOM 698 O O . ALA A 1 87 ? -4.440 -13.424 6.735 1.00 94.69 87 ALA A O 1
ATOM 699 N N . ALA A 1 88 ? -4.937 -11.246 6.981 1.00 93.94 88 ALA A N 1
ATOM 700 C CA . ALA A 1 88 ? -5.747 -11.094 5.772 1.00 93.94 88 ALA A CA 1
ATOM 701 C C . ALA A 1 88 ? -4.962 -10.481 4.591 1.00 93.94 88 ALA A C 1
ATOM 703 O O . ALA A 1 88 ? -5.548 -9.879 3.690 1.00 93.94 88 ALA A O 1
ATOM 704 N N . GLY A 1 89 ? -3.629 -10.599 4.592 1.00 94.94 89 GLY A N 1
ATOM 705 C CA . GLY A 1 89 ? -2.777 -10.118 3.502 1.00 94.94 89 GLY A CA 1
ATOM 706 C C . GLY A 1 89 ? -2.658 -8.592 3.416 1.00 94.94 89 GLY A C 1
ATOM 707 O O . GLY A 1 89 ? -2.375 -8.072 2.343 1.00 94.94 89 GLY A O 1
ATOM 708 N N . GLY A 1 90 ? -2.891 -7.878 4.520 1.00 96.38 90 GLY A N 1
ATOM 709 C CA . GLY A 1 90 ? -2.817 -6.416 4.615 1.00 96.38 90 GLY A CA 1
ATOM 710 C C . GLY A 1 90 ? -4.123 -5.685 4.305 1.00 96.38 90 GLY A C 1
ATOM 711 O O . GLY A 1 90 ? -4.127 -4.457 4.239 1.00 96.38 90 GLY A O 1
ATOM 712 N N . ALA A 1 91 ? -5.230 -6.410 4.116 1.00 96.94 91 ALA A N 1
ATOM 713 C CA . ALA A 1 91 ? -6.530 -5.796 3.883 1.00 96.94 91 ALA A CA 1
ATOM 714 C C . ALA A 1 91 ? -7.001 -5.006 5.116 1.00 96.94 91 ALA A C 1
ATOM 716 O O . ALA A 1 91 ? -6.908 -5.467 6.255 1.00 96.94 91 ALA A O 1
ATOM 717 N N . MET A 1 92 ? -7.547 -3.816 4.885 1.00 96.62 92 MET A N 1
ATOM 718 C CA . MET A 1 92 ? -8.135 -2.981 5.923 1.00 96.62 92 MET A CA 1
ATOM 719 C C . MET A 1 92 ? -9.337 -3.683 6.552 1.00 96.62 92 MET A C 1
ATOM 721 O O . MET A 1 92 ? -10.274 -4.094 5.863 1.00 96.62 92 MET A O 1
ATOM 725 N N . LYS A 1 93 ? -9.325 -3.779 7.878 1.00 94.81 93 LYS A N 1
ATOM 726 C CA . LYS A 1 93 ? -10.407 -4.370 8.658 1.00 94.81 93 LYS A CA 1
ATOM 727 C C . LYS A 1 93 ? -11.504 -3.342 8.932 1.00 94.81 93 LYS A C 1
ATOM 729 O O . LYS A 1 93 ? -11.239 -2.156 9.103 1.00 94.81 93 LYS A O 1
ATOM 734 N N . THR A 1 94 ? -12.739 -3.819 9.021 1.00 94.19 94 THR A N 1
ATOM 735 C CA . THR A 1 94 ? -13.891 -3.068 9.540 1.00 94.19 94 THR A CA 1
ATOM 736 C C . THR A 1 94 ? -14.600 -3.900 10.609 1.00 94.19 94 THR A C 1
ATOM 738 O O . THR A 1 94 ? -14.384 -5.111 10.706 1.00 94.19 94 THR A O 1
ATOM 741 N N . GLY A 1 95 ? -15.428 -3.261 11.432 1.00 92.81 95 GLY A N 1
ATOM 742 C CA . GLY A 1 95 ? -16.115 -3.892 12.554 1.00 92.81 95 GLY A CA 1
ATOM 743 C C . GLY A 1 95 ? -15.228 -4.051 13.791 1.00 92.81 95 GLY A C 1
ATOM 744 O O . GLY A 1 95 ? -14.306 -3.270 14.029 1.00 92.81 95 GLY A O 1
ATOM 745 N N . TRP A 1 96 ? -15.538 -5.054 14.612 1.00 92.44 96 TRP A N 1
ATOM 746 C CA . TRP A 1 96 ? -14.826 -5.310 15.862 1.00 92.44 96 TRP A CA 1
ATOM 747 C C . TRP A 1 96 ? -13.445 -5.935 15.629 1.00 92.44 96 TRP A C 1
ATOM 749 O O . TRP A 1 96 ? -13.300 -6.951 14.948 1.00 92.44 96 TRP A O 1
ATOM 759 N N . LEU A 1 97 ? -12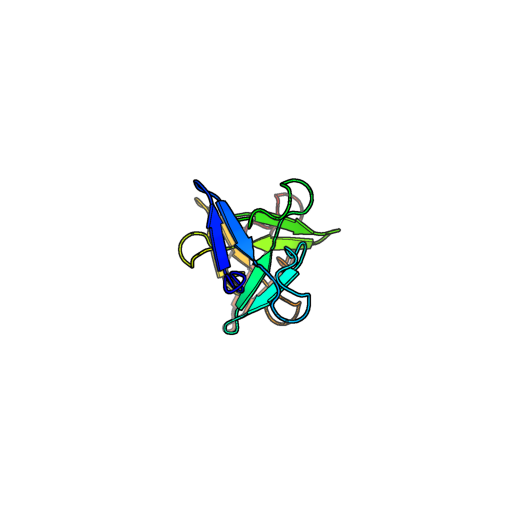.432 -5.356 16.268 1.00 94.12 97 LEU A N 1
ATOM 760 C CA . LEU A 1 97 ? -11.059 -5.845 16.314 1.00 94.12 97 LEU A CA 1
ATOM 761 C C . LEU A 1 97 ? -10.657 -6.085 17.770 1.00 94.12 97 LEU A C 1
ATOM 763 O O . LEU A 1 97 ? -10.751 -5.175 18.588 1.00 94.12 97 LEU A O 1
ATOM 767 N N . LYS A 1 98 ? -10.144 -7.279 18.084 1.00 92.75 98 LYS A N 1
ATOM 768 C CA . LYS A 1 98 ? -9.459 -7.549 19.354 1.00 92.75 98 LYS A CA 1
ATOM 769 C C . LYS A 1 98 ? -7.956 -7.616 19.114 1.00 92.75 98 LYS A C 1
ATOM 771 O O . LYS A 1 98 ? -7.499 -8.494 18.388 1.00 92.75 98 LYS A O 1
ATOM 776 N N . THR A 1 99 ? -7.189 -6.721 19.727 1.00 89.62 99 THR A N 1
ATOM 777 C CA . THR A 1 99 ? -5.719 -6.723 19.645 1.00 89.62 99 THR A CA 1
ATOM 778 C C . THR A 1 99 ? -5.111 -6.173 20.931 1.00 89.62 99 THR A C 1
ATOM 780 O O . THR A 1 99 ? -5.708 -5.325 21.591 1.00 89.62 99 THR A O 1
ATOM 783 N N . GLY A 1 100 ? -3.965 -6.714 21.349 1.00 86.88 100 GLY A N 1
ATOM 784 C CA . GLY A 1 100 ? -3.303 -6.309 22.598 1.00 86.88 100 GLY A CA 1
ATOM 785 C C . GLY A 1 100 ? -4.151 -6.487 23.868 1.00 86.88 100 GLY A C 1
ATOM 786 O O . GLY A 1 100 ? -3.895 -5.826 24.864 1.00 86.88 100 GLY A O 1
ATOM 787 N N . GLY A 1 101 ? -5.181 -7.341 23.836 1.00 91.62 101 GLY A N 1
ATOM 788 C CA . GLY A 1 101 ? -6.114 -7.543 24.952 1.00 91.62 101 GLY A CA 1
ATOM 789 C C . GLY A 1 101 ? -7.337 -6.615 24.964 1.00 91.62 101 GLY A C 1
ATOM 790 O O . GLY A 1 101 ? -8.300 -6.928 25.661 1.00 91.62 101 GLY A O 1
ATOM 791 N N . SER A 1 102 ? -7.356 -5.564 24.141 1.00 92.31 102 SER A N 1
ATOM 792 C CA . SER A 1 102 ? -8.452 -4.587 24.061 1.00 92.31 102 SER A CA 1
ATOM 793 C C . SER A 1 102 ? -9.323 -4.783 22.820 1.00 92.31 102 SER A C 1
ATOM 795 O O . SER A 1 102 ? -8.894 -5.378 21.826 1.00 92.31 102 SER A O 1
ATOM 797 N N . TRP A 1 103 ? -10.558 -4.282 22.888 1.00 92.94 103 TRP A N 1
ATOM 798 C CA . TRP A 1 103 ? -11.506 -4.258 21.775 1.00 92.94 103 TRP A CA 1
ATOM 799 C C . TRP A 1 103 ? -11.599 -2.860 21.174 1.00 92.94 103 TRP A C 1
ATOM 801 O O . TRP A 1 103 ? -11.752 -1.881 21.895 1.00 92.94 103 TRP A O 1
ATOM 811 N N . TYR A 1 104 ? -11.588 -2.800 19.849 1.00 91.94 104 TYR A N 1
ATOM 812 C CA . TYR A 1 104 ? -11.692 -1.581 19.060 1.00 91.94 104 TYR A CA 1
ATOM 813 C C . TYR A 1 104 ? -12.801 -1.750 18.029 1.00 91.94 104 TYR A C 1
ATOM 815 O O . TYR A 1 104 ? -12.979 -2.843 17.482 1.00 91.94 104 TYR A O 1
ATOM 823 N N . TYR A 1 105 ? -13.525 -0.674 17.734 1.00 92.38 105 TYR A N 1
ATOM 824 C CA . TYR A 1 105 ? -14.537 -0.673 16.680 1.00 92.38 105 TYR A CA 1
ATOM 825 C C . TYR A 1 105 ? -14.093 0.210 15.510 1.00 92.38 105 TYR A C 1
ATOM 827 O O . TYR A 1 105 ? -13.898 1.418 15.669 1.00 92.38 105 TYR A O 1
ATOM 835 N N . LEU A 1 106 ? -13.928 -0.411 14.339 1.00 91.69 106 LEU A N 1
ATOM 836 C CA . LEU A 1 106 ? -13.556 0.213 13.069 1.00 91.69 106 LEU A CA 1
ATOM 837 C C . LEU A 1 106 ? -14.825 0.445 12.240 1.00 91.69 106 LEU A C 1
ATOM 83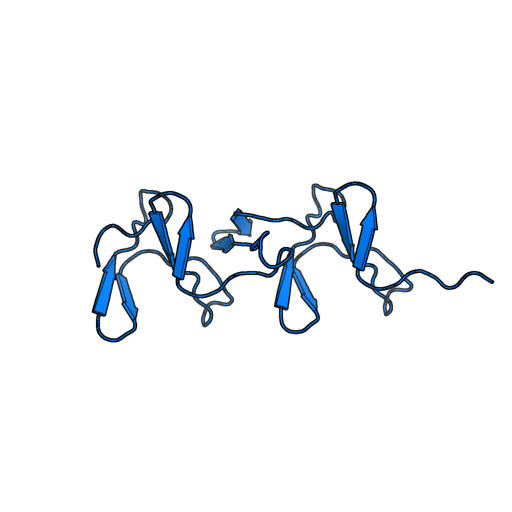9 O O . LEU A 1 106 ? -15.506 -0.506 11.855 1.00 91.69 106 LEU A O 1
ATOM 843 N N . ASP A 1 107 ? -15.171 1.700 11.976 1.00 83.75 107 ASP A N 1
ATOM 844 C CA . ASP A 1 107 ? -16.452 2.070 11.375 1.00 83.75 107 ASP A CA 1
ATOM 845 C C . ASP A 1 107 ? -16.569 1.599 9.919 1.00 83.75 107 ASP A C 1
ATOM 847 O O . ASP A 1 107 ? -15.911 2.125 9.022 1.00 83.75 107 ASP A O 1
ATOM 851 N N . ALA A 1 108 ? -17.457 0.636 9.670 1.00 70.69 108 ALA A N 1
ATOM 852 C CA . ALA A 1 108 ? -17.743 0.132 8.330 1.00 70.69 108 ALA A CA 1
ATOM 853 C C . ALA A 1 108 ? -18.505 1.134 7.434 1.00 70.69 108 ALA A C 1
ATOM 855 O O . ALA A 1 108 ? -18.394 1.064 6.211 1.00 70.69 108 ALA A O 1
ATOM 856 N N . ALA A 1 109 ? -19.269 2.061 8.018 1.00 60.69 109 ALA A N 1
ATOM 857 C CA . ALA A 1 109 ? -20.083 3.056 7.320 1.00 60.69 109 ALA A CA 1
ATOM 858 C C . ALA A 1 109 ? -19.296 4.332 6.971 1.00 60.69 109 ALA A C 1
ATOM 860 O O . ALA A 1 109 ? -19.605 4.991 5.980 1.00 60.69 109 ALA A O 1
ATOM 861 N N . ALA A 1 110 ? -18.256 4.661 7.743 1.00 59.16 110 ALA A N 1
ATOM 862 C CA . ALA A 1 110 ? -17.434 5.859 7.571 1.00 59.16 110 ALA A CA 1
ATOM 863 C C . ALA A 1 110 ? -15.984 5.535 7.174 1.00 59.16 110 ALA A C 1
ATOM 865 O O . ALA A 1 110 ? -15.047 6.077 7.756 1.00 59.16 110 ALA A O 1
ATOM 866 N N . SER A 1 111 ? -15.790 4.680 6.162 1.00 67.50 111 SER A N 1
ATOM 867 C CA . SER A 1 111 ? -14.498 4.393 5.498 1.00 67.50 111 SER A CA 1
ATOM 868 C C . SER A 1 111 ? -13.464 3.526 6.240 1.00 67.50 111 SER A C 1
ATOM 870 O O . SER A 1 111 ? -12.370 3.339 5.720 1.00 67.50 111 SER A O 1
ATOM 872 N N . GLY A 1 112 ? -13.797 2.935 7.393 1.00 67.31 112 GLY A N 1
ATOM 873 C CA . GLY A 1 112 ? -12.907 2.053 8.168 1.00 67.31 112 GLY A CA 1
ATOM 874 C C . GLY A 1 112 ? -12.196 2.709 9.356 1.00 67.31 112 GLY A C 1
ATOM 875 O O . GLY A 1 112 ? -11.401 2.049 10.022 1.00 67.31 112 GLY A O 1
ATOM 876 N N . ALA A 1 113 ? -12.474 3.985 9.640 1.00 78.56 113 ALA A N 1
ATOM 877 C CA . ALA A 1 113 ? -11.856 4.725 10.739 1.00 78.56 113 ALA A CA 1
ATOM 878 C C . ALA A 1 113 ? -12.299 4.210 12.127 1.00 78.56 113 ALA A C 1
ATOM 880 O O . ALA A 1 113 ? -13.477 3.935 12.358 1.00 78.56 113 ALA A O 1
ATOM 881 N N . MET A 1 114 ? -11.371 4.123 13.079 1.00 82.00 114 MET A N 1
ATOM 882 C CA . MET A 1 114 ? -11.618 3.718 14.465 1.00 82.00 114 MET A CA 1
ATOM 883 C C . MET A 1 114 ? -12.477 4.751 15.197 1.00 82.00 114 MET A C 1
ATOM 885 O O . MET A 1 114 ? -12.154 5.938 15.203 1.00 82.00 114 MET A O 1
ATOM 889 N N . LYS A 1 115 ? -13.545 4.294 15.857 1.00 80.31 115 LYS A N 1
ATOM 890 C CA . LYS A 1 115 ? -14.444 5.152 16.649 1.00 80.31 115 LYS A CA 1
ATOM 891 C C . LYS A 1 115 ? -14.168 5.111 18.143 1.00 80.31 115 LYS A C 1
ATOM 893 O O . LYS A 1 115 ? -14.404 6.108 18.816 1.00 80.31 115 LYS A O 1
ATOM 898 N N . THR A 1 116 ? -13.687 3.983 18.657 1.00 71.56 116 THR A N 1
ATOM 899 C CA . THR A 1 116 ? -13.414 3.788 20.087 1.00 71.56 116 THR A CA 1
ATOM 900 C C . THR A 1 116 ? -12.214 2.869 20.286 1.00 71.56 116 THR A C 1
ATOM 902 O O . THR A 1 116 ? -12.018 1.934 19.502 1.00 71.56 116 THR A O 1
ATOM 905 N N . GLY A 1 117 ? -11.464 3.114 21.359 1.00 55.16 117 GLY A N 1
ATOM 906 C CA . GLY A 1 117 ? -10.373 2.286 21.866 1.00 55.16 117 GLY A CA 1
ATOM 907 C C . GLY A 1 117 ? -10.235 2.448 23.370 1.00 55.16 117 GLY A C 1
ATOM 908 O O . GLY A 1 117 ? -10.682 3.506 23.870 1.00 55.16 117 GLY A O 1
#

Nearest PDB structures (foldseek):
  8jb5-assembly1_A  TM=8.828E-01  e=6.360E-08  Paraclostridium sordellii ATCC 9714
  8y9c-assembly1_B  TM=8.547E-01  e=1.146E-07  Clostridioides difficile
  8x2i-assembly1_A  TM=9.012E-01  e=1.857E-07  Paraclostridium sordellii ATCC 9714
  8y9b-assembly1_B  TM=8.994E-01  e=4.869E-07  Clostridioides difficile
  4tvd-assembly1_A  TM=3.901E-01  e=9.785E-05  Leuconostoc mesenteroides subsp. mesenteroides

Secondary structure (DSSP, 8-state):
-PPPP-EEEEETTEEEEEEGGGTTEEP-EEEEETTEEEEEEGGGTTEEP-EEEEETTEEEEEEGGGTTEEP-EEEEETTEEEEEEGGGTTEEP-EEEEETTEEEEE-TTTTT-EEE-

Sequence (117 aa):
GGAMKTDWLKYGENWYYLDEAAGGAMKTGWLKTGGSWYYLDAAARGAMKTGWLKYGVSWYYLDEAAGGAMKTDWLKYGENWYYLDAAAGGAMKTGWLKTGGSWYYLDAAASGAMKTG

pLDDT: mean 91.24, std 10.53, range [42.59, 98.56]

Foldseek 3Di:
DDDADAQWDDDPNFIWGQHVVVVGDTDAAWDQDPNFIWGQHVVVVRTTDAAWDDDPNFIWGQHVVVVRTTDAAWDDDPPFIWGQHVVVVRTTDAAWDQDPNDIWHQHPPPPRTTDGD